Protein AF-A0A351FQN7-F1 (afdb_monomer_lite)

Foldseek 3Di:
DVVVVVVVVVVVVVVVVVVVVVVVVVVVVVVVPCDDPPPDPPQDDAFQEEEEEQDCVFCVVVLVQFDPWDWDDDPQWTKIWGAHPNGTYIYINQHDDDVSRVVVVVVCCVRRVHNYYHYDDDDDDPDPVDDPPDDDDDQKDADPVGDIDGPPDDDPPDD

Structure (mmCIF, N/CA/C/O backbone):
data_AF-A0A351FQN7-F1
#
_entry.id   AF-A0A351FQN7-F1
#
loop_
_atom_site.group_PDB
_atom_site.id
_atom_site.type_symbol
_atom_site.label_atom_id
_atom_site.label_alt_id
_atom_site.label_comp_id
_atom_site.label_asym_id
_atom_site.label_entity_id
_atom_site.label_seq_id
_atom_site.pdbx_PDB_ins_code
_atom_site.Cartn_x
_atom_site.Cartn_y
_atom_site.Cartn_z
_atom_site.occupancy
_atom_site.B_iso_or_equiv
_atom_site.auth_seq_id
_atom_site.auth_comp_id
_atom_site.auth_asym_id
_atom_site.auth_atom_id
_atom_site.pdbx_PDB_model_num
ATOM 1 N N . MET A 1 1 ? 51.389 17.257 22.829 1.00 58.06 1 MET A N 1
ATOM 2 C CA . MET A 1 1 ? 50.018 16.889 22.395 1.00 58.06 1 MET A CA 1
ATOM 3 C C . MET A 1 1 ? 49.483 17.710 21.209 1.00 58.06 1 MET A C 1
ATOM 5 O O . MET A 1 1 ? 48.376 17.431 20.778 1.00 58.06 1 MET A O 1
ATOM 9 N N . LEU A 1 2 ? 50.251 18.637 20.611 1.00 55.66 2 LEU A N 1
ATOM 10 C CA . LEU A 1 2 ? 49.829 19.386 19.408 1.00 55.66 2 LEU A CA 1
ATOM 11 C C . LEU A 1 2 ? 50.220 18.721 18.073 1.00 55.66 2 LEU A C 1
ATOM 13 O O . LEU A 1 2 ? 49.483 18.831 17.099 1.00 55.66 2 LEU A O 1
ATOM 17 N N . LEU A 1 3 ? 51.318 17.954 18.031 1.00 52.34 3 LEU A N 1
ATOM 18 C CA . LEU A 1 3 ? 51.794 17.312 16.794 1.00 52.34 3 LEU A CA 1
ATOM 19 C C . LEU A 1 3 ? 50.817 16.250 16.248 1.00 52.34 3 LEU A C 1
ATOM 21 O O . LEU A 1 3 ? 50.654 16.111 15.042 1.00 52.34 3 LEU A O 1
ATOM 25 N N . ARG A 1 4 ? 50.118 15.529 17.137 1.00 49.84 4 ARG A N 1
ATOM 26 C CA . ARG A 1 4 ? 49.167 14.466 16.763 1.00 49.84 4 ARG A CA 1
ATOM 27 C C . ARG A 1 4 ? 47.912 15.027 16.082 1.00 49.84 4 ARG A C 1
ATOM 29 O O . ARG A 1 4 ? 47.413 14.419 15.141 1.00 49.84 4 ARG A O 1
ATOM 36 N N . LEU A 1 5 ? 47.440 16.202 16.505 1.00 50.81 5 LEU A N 1
ATOM 37 C CA . LEU A 1 5 ? 46.282 16.875 15.901 1.00 50.81 5 LEU A CA 1
ATOM 38 C C . LEU A 1 5 ? 46.608 17.404 14.500 1.00 50.81 5 LEU A C 1
ATOM 40 O O . LEU A 1 5 ? 45.795 17.267 13.590 1.00 50.81 5 LEU A O 1
ATOM 44 N N . LEU A 1 6 ? 47.828 17.912 14.311 1.00 56.16 6 LEU A N 1
ATOM 45 C CA . LEU A 1 6 ? 48.281 18.447 13.029 1.00 56.16 6 LEU A CA 1
ATOM 46 C C . LEU A 1 6 ? 48.475 17.339 11.979 1.00 56.16 6 LEU A C 1
ATOM 48 O O . LEU A 1 6 ? 48.033 17.485 10.844 1.00 56.16 6 LEU A O 1
ATOM 52 N N . VAL A 1 7 ? 49.019 16.184 12.382 1.00 53.50 7 VAL A N 1
ATOM 53 C CA . VAL A 1 7 ? 49.144 14.996 11.515 1.00 53.50 7 VAL A CA 1
ATOM 54 C C . VAL A 1 7 ? 47.772 14.428 11.133 1.00 53.50 7 VAL A C 1
ATOM 56 O O . VAL A 1 7 ? 47.565 14.042 9.987 1.00 53.50 7 VAL A O 1
ATOM 59 N N . THR A 1 8 ? 46.805 14.430 12.058 1.00 48.59 8 THR A N 1
ATOM 60 C CA . THR A 1 8 ? 45.445 13.931 11.776 1.00 48.59 8 THR A CA 1
ATOM 61 C C . THR A 1 8 ? 44.689 14.850 10.807 1.00 48.59 8 THR A C 1
ATOM 63 O O . THR A 1 8 ? 43.920 14.368 9.975 1.00 48.59 8 THR A O 1
ATOM 66 N N . HIS A 1 9 ? 44.937 16.163 10.861 1.00 51.78 9 HIS A N 1
ATOM 67 C CA . HIS A 1 9 ? 44.374 17.112 9.898 1.00 51.78 9 HIS A CA 1
ATOM 68 C C . HIS A 1 9 ? 45.030 17.005 8.518 1.00 51.78 9 HIS A C 1
ATOM 70 O O . HIS A 1 9 ? 44.327 16.974 7.509 1.00 51.78 9 HIS A O 1
ATOM 76 N N . PHE A 1 10 ? 46.356 16.874 8.469 1.00 52.75 10 PHE A N 1
ATOM 77 C CA . PHE A 1 10 ? 47.093 16.785 7.209 1.00 52.75 10 PHE A CA 1
ATOM 78 C C . PHE A 1 10 ? 46.769 15.494 6.435 1.00 52.75 10 PHE A C 1
ATOM 80 O O . PHE A 1 10 ? 46.568 15.523 5.222 1.00 52.75 10 PHE A O 1
ATOM 87 N N . LEU A 1 11 ? 46.613 14.366 7.142 1.00 53.22 11 LEU A N 1
ATOM 88 C CA . LEU A 1 11 ? 46.208 13.088 6.542 1.00 53.22 11 LEU A CA 1
ATOM 89 C C . LEU A 1 11 ? 44.788 13.124 5.957 1.00 53.22 11 LEU A C 1
ATOM 91 O O . LEU A 1 11 ? 44.545 12.503 4.926 1.00 53.22 11 LEU A O 1
ATOM 95 N N . ARG A 1 12 ? 43.856 13.871 6.570 1.00 51.34 12 ARG A N 1
ATOM 96 C CA . ARG A 1 12 ? 42.501 14.065 6.023 1.00 51.34 12 ARG A CA 1
ATOM 97 C C . ARG A 1 12 ? 42.503 14.912 4.754 1.00 51.34 12 ARG A C 1
ATOM 99 O O . ARG A 1 12 ? 41.773 14.584 3.825 1.00 51.34 12 ARG A O 1
ATOM 106 N N . GLN A 1 13 ? 43.333 15.950 4.699 1.00 50.28 13 GLN A N 1
ATOM 107 C CA . GLN A 1 13 ? 43.405 16.840 3.541 1.00 50.28 13 GLN A CA 1
ATOM 108 C C . GLN A 1 13 ? 44.007 16.122 2.323 1.00 50.28 13 GLN A C 1
ATOM 110 O O . GLN A 1 13 ? 43.433 16.158 1.239 1.00 50.28 13 GLN A O 1
ATOM 115 N N . MET A 1 14 ? 45.075 15.345 2.531 1.00 50.88 14 MET A N 1
ATOM 116 C CA . MET A 1 14 ? 45.658 14.507 1.478 1.00 50.88 14 MET A CA 1
ATOM 117 C C . MET A 1 14 ? 44.751 13.353 1.029 1.00 50.88 14 MET A C 1
ATOM 119 O O . MET A 1 14 ? 44.813 12.938 -0.128 1.00 50.88 14 MET A O 1
ATOM 123 N N . ALA A 1 15 ? 43.915 12.818 1.925 1.00 52.91 15 ALA A N 1
ATOM 124 C CA . ALA A 1 15 ? 42.937 11.798 1.560 1.00 52.91 15 ALA A CA 1
ATOM 125 C C . ALA A 1 15 ? 41.839 12.368 0.648 1.00 52.91 15 ALA A C 1
ATOM 127 O O . ALA A 1 15 ? 41.435 11.698 -0.295 1.00 52.91 15 ALA A O 1
ATOM 128 N N . GLN A 1 16 ? 41.386 13.603 0.882 1.00 52.25 16 GLN A N 1
ATOM 129 C CA . GLN A 1 16 ? 40.363 14.239 0.046 1.00 52.25 16 GLN A CA 1
ATOM 130 C C . GLN A 1 16 ? 40.883 14.595 -1.351 1.00 52.25 16 GLN A C 1
ATOM 132 O O . GLN A 1 16 ? 40.178 14.364 -2.330 1.00 52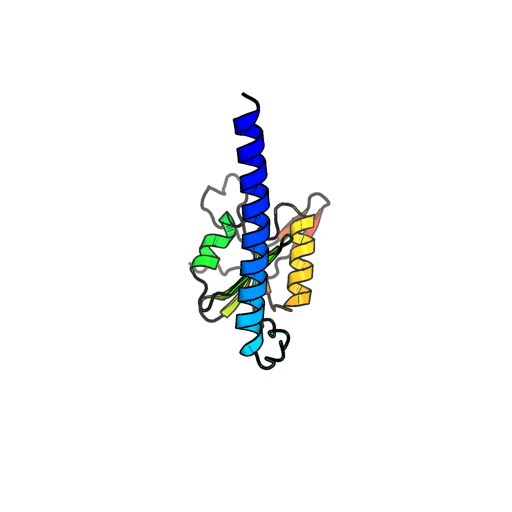.25 16 GLN A O 1
ATOM 137 N N . GLU A 1 17 ? 42.122 15.082 -1.449 1.00 53.28 17 GLU A N 1
ATOM 138 C CA . GLU A 1 17 ? 42.756 15.427 -2.730 1.00 53.28 17 GLU A CA 1
ATOM 139 C C . GLU A 1 17 ? 42.944 14.181 -3.609 1.00 53.28 17 GLU A C 1
ATOM 141 O O . GLU A 1 17 ? 42.484 14.140 -4.747 1.00 53.28 17 GLU A O 1
ATOM 146 N N . LYS A 1 18 ? 43.491 13.096 -3.038 1.00 55.56 18 LYS A N 1
ATOM 147 C CA . LYS A 1 18 ? 43.689 11.836 -3.771 1.00 55.56 18 LYS A CA 1
ATOM 148 C C . LYS A 1 18 ? 42.388 11.135 -4.153 1.00 55.56 18 LYS A C 1
ATOM 150 O O . LYS A 1 18 ? 42.350 10.468 -5.181 1.00 55.56 18 LYS A O 1
ATOM 155 N N . VAL A 1 19 ? 41.335 11.260 -3.343 1.00 63.28 19 VAL A N 1
ATOM 156 C CA . VAL A 1 19 ? 40.014 10.703 -3.677 1.00 63.28 19 VAL A CA 1
ATOM 157 C C . VAL A 1 19 ? 39.380 11.486 -4.825 1.00 63.28 19 VAL A C 1
ATOM 159 O O . VAL A 1 19 ? 38.819 10.869 -5.723 1.00 63.28 19 VAL A O 1
ATOM 162 N N . MET A 1 20 ? 39.509 12.815 -4.853 1.00 59.03 20 MET A N 1
ATOM 163 C CA . MET A 1 20 ? 38.952 13.630 -5.936 1.00 59.03 20 MET A CA 1
ATOM 164 C C . MET A 1 20 ? 39.686 13.416 -7.264 1.00 59.03 20 MET A C 1
ATOM 166 O O . MET A 1 20 ? 39.041 13.299 -8.306 1.00 59.03 20 MET A O 1
ATOM 170 N N . ASP A 1 21 ? 41.013 13.286 -7.223 1.00 60.62 21 ASP A N 1
ATOM 171 C CA . ASP A 1 21 ? 41.823 12.955 -8.399 1.00 60.62 21 ASP A CA 1
ATOM 172 C C . ASP A 1 21 ? 41.518 11.542 -8.911 1.00 60.62 21 ASP A C 1
ATOM 174 O O . ASP A 1 21 ? 41.360 11.341 -10.112 1.00 60.62 21 ASP A O 1
ATOM 178 N N . ALA A 1 22 ? 41.332 10.567 -8.014 1.00 65.25 22 ALA A N 1
ATOM 179 C CA . ALA A 1 22 ? 40.931 9.215 -8.399 1.00 65.25 22 ALA A CA 1
ATOM 180 C C . ALA A 1 22 ? 39.518 9.179 -9.007 1.00 65.25 22 ALA A C 1
ATOM 182 O O . ALA A 1 22 ? 39.294 8.469 -9.983 1.00 65.25 22 ALA A O 1
ATOM 183 N N . VAL A 1 23 ? 38.575 9.972 -8.483 1.00 66.12 23 VAL A N 1
ATOM 184 C CA . VAL A 1 23 ? 37.213 10.094 -9.032 1.00 66.12 23 VAL A CA 1
ATOM 185 C C . VAL A 1 23 ? 37.222 10.802 -10.389 1.00 66.12 23 VAL A C 1
ATOM 187 O O . VAL A 1 23 ? 36.540 10.355 -11.306 1.00 66.12 23 VAL A O 1
ATOM 190 N N . THR A 1 24 ? 38.013 11.865 -10.565 1.00 60.59 24 THR A N 1
ATOM 191 C CA . THR A 1 24 ? 38.122 12.561 -11.861 1.00 60.59 24 THR A CA 1
ATOM 192 C C . THR A 1 24 ? 38.886 11.748 -12.899 1.00 60.59 24 THR A C 1
ATOM 194 O O . THR A 1 24 ? 38.541 11.807 -14.079 1.00 60.59 24 THR A O 1
ATOM 197 N N . GLN A 1 25 ? 39.881 10.961 -12.492 1.00 66.56 25 GLN A N 1
ATOM 198 C CA . GLN A 1 25 ? 40.587 10.050 -13.384 1.00 66.56 25 GLN A CA 1
ATOM 199 C C . GLN A 1 25 ? 39.711 8.853 -13.775 1.00 66.56 25 GLN A C 1
ATOM 201 O O . GLN A 1 25 ? 39.596 8.576 -14.964 1.00 66.56 25 GLN A O 1
ATOM 206 N N . ALA A 1 26 ? 38.998 8.230 -12.830 1.00 59.91 26 ALA A N 1
ATOM 207 C CA . ALA A 1 26 ? 38.028 7.173 -13.129 1.00 59.91 26 ALA A CA 1
ATOM 208 C C . ALA A 1 26 ? 36.878 7.680 -14.014 1.00 59.91 26 ALA A C 1
ATOM 210 O O . ALA A 1 26 ? 36.458 6.978 -14.934 1.00 59.91 26 ALA A O 1
ATOM 211 N N . ALA A 1 27 ? 36.418 8.919 -13.795 1.00 57.72 27 ALA A N 1
ATOM 212 C CA . ALA A 1 27 ? 35.442 9.571 -14.660 1.00 57.72 27 ALA A CA 1
ATOM 213 C C . ALA A 1 27 ? 36.000 9.795 -16.072 1.00 57.72 27 ALA A C 1
ATOM 215 O O . ALA A 1 27 ? 35.304 9.517 -17.035 1.00 57.72 27 ALA A O 1
ATOM 216 N N . ARG A 1 28 ? 37.259 10.230 -16.228 1.00 58.56 28 ARG A N 1
ATOM 217 C CA . ARG A 1 28 ? 37.893 10.429 -17.547 1.00 58.56 28 ARG A CA 1
ATOM 218 C C . ARG A 1 28 ? 38.188 9.123 -18.284 1.00 58.56 28 ARG A C 1
ATOM 220 O O . ARG A 1 28 ? 38.032 9.080 -19.500 1.00 58.56 28 ARG A O 1
ATOM 227 N N . GLU A 1 29 ? 38.590 8.078 -17.566 1.00 56.56 29 GLU A N 1
ATOM 228 C CA . GLU A 1 29 ? 38.822 6.741 -18.122 1.00 56.56 29 GLU A CA 1
ATOM 229 C C . GLU A 1 29 ? 37.499 6.082 -18.556 1.00 56.56 29 GLU A C 1
ATOM 231 O O . GLU A 1 29 ? 37.467 5.431 -19.597 1.00 56.56 29 GLU A O 1
ATOM 236 N N . HIS A 1 30 ? 36.386 6.341 -17.852 1.00 54.16 30 HIS A N 1
ATOM 237 C CA . HIS A 1 30 ? 35.040 5.942 -18.295 1.00 54.16 30 HIS A CA 1
ATOM 238 C C . HIS A 1 30 ? 34.448 6.854 -19.385 1.00 54.16 30 HIS A C 1
ATOM 240 O O . HIS A 1 30 ? 33.679 6.381 -20.219 1.00 54.16 30 HIS A O 1
ATOM 246 N N . SER A 1 31 ? 34.831 8.135 -19.453 1.00 49.72 31 SER A N 1
ATOM 247 C CA . SER A 1 31 ? 34.364 9.067 -20.493 1.00 49.72 31 SER A CA 1
ATOM 248 C C . SER A 1 31 ? 34.877 8.740 -21.903 1.00 49.72 31 SER A C 1
ATOM 250 O O . SER A 1 31 ? 34.365 9.295 -22.869 1.00 49.72 31 SER A O 1
ATOM 252 N N . GLY A 1 32 ? 35.871 7.855 -22.048 1.00 43.47 32 GLY A N 1
ATOM 253 C CA . GLY A 1 32 ? 36.401 7.424 -23.347 1.00 43.47 32 GLY A CA 1
ATOM 254 C C . GLY A 1 32 ? 35.669 6.243 -23.999 1.00 43.47 32 GLY A C 1
ATOM 255 O O . GLY A 1 32 ? 36.009 5.894 -25.126 1.00 43.47 32 GLY A O 1
ATOM 256 N N . GLN A 1 33 ? 34.702 5.614 -23.314 1.00 46.06 33 GLN A N 1
ATOM 257 C CA . GLN A 1 33 ? 33.984 4.429 -23.820 1.00 46.06 33 GLN A CA 1
ATOM 258 C C . GLN A 1 33 ? 32.454 4.520 -23.761 1.00 46.06 33 GLN A C 1
ATOM 260 O O . GLN A 1 33 ? 31.779 3.562 -24.127 1.00 46.06 33 GLN A O 1
ATOM 265 N N . VAL A 1 34 ? 31.887 5.665 -23.378 1.00 43.53 34 VAL A N 1
ATOM 266 C CA . VAL A 1 34 ? 30.441 5.897 -23.493 1.00 43.53 34 VAL A CA 1
ATOM 267 C C . VAL A 1 34 ? 30.201 6.846 -24.663 1.00 43.53 34 VAL A C 1
ATOM 269 O O . VAL A 1 34 ? 29.920 8.031 -24.494 1.00 43.53 34 VAL A O 1
ATOM 272 N N . GLU A 1 35 ? 30.377 6.322 -25.880 1.00 41.22 35 GLU A N 1
ATOM 273 C CA . GLU A 1 35 ? 29.710 6.898 -27.048 1.00 41.22 35 GLU A CA 1
ATOM 274 C C . GLU A 1 35 ? 28.207 6.918 -26.759 1.00 41.22 35 GLU A C 1
ATOM 276 O O . GLU A 1 35 ? 27.652 5.929 -26.277 1.00 41.22 35 GLU A O 1
ATOM 281 N N . GLY A 1 36 ? 27.597 8.082 -26.992 1.00 41.97 36 GLY A N 1
ATOM 282 C CA . GLY A 1 36 ? 26.229 8.443 -26.634 1.00 41.97 36 GLY A CA 1
ATOM 283 C C . GLY A 1 36 ? 25.231 7.291 -26.677 1.00 41.97 36 GLY A C 1
ATOM 284 O O . GLY A 1 36 ? 24.690 6.959 -27.727 1.00 41.97 36 GLY A O 1
ATOM 285 N N . GLN A 1 37 ? 24.921 6.746 -25.504 1.00 38.12 37 GLN A N 1
ATOM 286 C CA . GLN A 1 37 ? 23.583 6.239 -25.280 1.00 38.12 37 GLN A CA 1
ATOM 287 C C . GLN A 1 37 ? 22.724 7.475 -25.069 1.00 38.12 37 GLN A C 1
ATOM 289 O O . GLN A 1 37 ? 22.830 8.147 -24.041 1.00 38.12 37 GLN A O 1
ATOM 294 N N . ASP A 1 38 ? 21.927 7.805 -26.084 1.00 40.22 38 ASP A N 1
ATOM 295 C CA . ASP A 1 38 ? 20.719 8.591 -25.890 1.00 40.22 38 ASP A CA 1
ATOM 296 C C . ASP A 1 38 ? 20.025 8.015 -24.652 1.00 40.22 38 ASP A C 1
ATOM 298 O O . ASP A 1 38 ? 19.510 6.897 -24.686 1.00 40.22 38 ASP A O 1
ATOM 302 N N . LEU A 1 39 ? 20.074 8.738 -23.529 1.00 44.47 39 LEU A N 1
ATOM 303 C CA . LEU A 1 39 ? 19.261 8.434 -22.359 1.00 44.47 39 LEU A CA 1
ATOM 304 C C . LEU A 1 39 ? 17.825 8.766 -22.760 1.00 44.47 39 LEU A C 1
ATOM 306 O O . LEU A 1 39 ? 17.292 9.826 -22.432 1.00 44.47 39 LEU A O 1
ATOM 310 N N . GLN A 1 40 ? 17.228 7.883 -23.558 1.00 41.19 40 GLN A N 1
ATOM 311 C CA . GLN A 1 40 ? 15.794 7.855 -23.751 1.00 41.19 40 GLN A CA 1
ATOM 312 C C . GLN A 1 40 ? 15.202 7.758 -22.342 1.00 41.19 40 GLN A C 1
ATOM 314 O O . GLN A 1 40 ? 15.677 6.924 -21.565 1.00 41.19 40 GLN A O 1
ATOM 319 N N . PRO A 1 41 ? 14.243 8.624 -21.966 1.00 48.22 41 PRO A N 1
ATOM 320 C CA . PRO A 1 41 ? 13.521 8.450 -20.716 1.00 48.22 41 PRO A CA 1
ATOM 321 C C . PRO A 1 41 ? 13.039 7.004 -20.695 1.00 48.22 41 PRO A C 1
ATOM 323 O O . PRO A 1 41 ? 12.317 6.605 -21.607 1.00 48.22 41 PRO A O 1
ATOM 326 N N . GLU A 1 42 ? 13.528 6.201 -19.749 1.00 58.38 42 GLU A N 1
ATOM 327 C CA . GLU A 1 42 ? 13.113 4.808 -19.645 1.00 58.38 42 GLU A CA 1
ATOM 328 C C . GLU A 1 42 ? 11.591 4.829 -19.499 1.00 58.38 42 GLU A C 1
ATOM 330 O O . GLU A 1 42 ? 11.068 5.414 -18.547 1.00 58.38 42 GLU A O 1
ATOM 335 N N . GLU A 1 43 ? 10.879 4.325 -20.513 1.00 60.94 43 GLU A N 1
ATOM 336 C CA . GLU A 1 43 ? 9.421 4.341 -20.518 1.00 60.94 43 GLU A CA 1
ATOM 337 C C . GLU A 1 43 ? 8.951 3.631 -19.251 1.00 60.94 43 GLU A C 1
ATOM 339 O O . GLU A 1 43 ? 9.305 2.473 -18.997 1.00 60.94 43 GLU A O 1
ATOM 344 N N . LEU A 1 44 ? 8.201 4.359 -18.422 1.00 61.44 44 LEU A N 1
ATOM 345 C CA . LEU A 1 44 ? 7.694 3.820 -17.172 1.00 61.44 44 LEU A CA 1
ATOM 346 C C . LEU A 1 44 ? 6.866 2.574 -17.494 1.00 61.44 44 LEU A C 1
ATOM 348 O O . LEU A 1 44 ? 5.995 2.637 -18.369 1.00 61.44 44 LEU A O 1
ATOM 352 N N . PRO A 1 45 ? 7.125 1.439 -16.823 1.00 66.19 45 PRO A N 1
ATOM 353 C CA . PRO A 1 45 ? 6.385 0.224 -17.097 1.00 66.19 45 PRO A CA 1
ATOM 354 C C . PRO A 1 45 ? 4.897 0.495 -16.864 1.00 66.19 45 PRO A C 1
ATOM 356 O O . PRO A 1 45 ? 4.495 0.977 -15.801 1.00 66.19 45 PRO A O 1
ATOM 359 N N . MET A 1 46 ? 4.079 0.202 -17.877 1.00 74.75 46 MET A N 1
ATOM 360 C CA . MET A 1 46 ? 2.628 0.203 -17.724 1.00 74.75 46 MET A CA 1
ATOM 361 C C . MET A 1 46 ? 2.252 -0.758 -16.595 1.00 74.75 46 MET A C 1
ATOM 363 O O . MET A 1 46 ? 2.677 -1.915 -16.606 1.00 74.75 46 MET A O 1
ATOM 367 N N . CYS A 1 47 ? 1.435 -0.299 -15.647 1.00 89.62 47 CYS A N 1
ATOM 368 C CA . CYS A 1 47 ? 0.859 -1.157 -14.620 1.00 89.62 47 CYS A CA 1
ATOM 369 C C . CYS A 1 47 ? -0.658 -1.248 -14.793 1.00 89.62 47 CYS A C 1
ATOM 371 O O . CYS A 1 47 ? -1.332 -0.275 -15.134 1.00 89.62 47 CYS A O 1
ATOM 373 N N . ASP A 1 48 ? -1.208 -2.435 -14.557 1.00 94.94 48 ASP A N 1
ATOM 374 C CA . ASP A 1 48 ? -2.657 -2.614 -14.493 1.00 94.94 48 ASP A CA 1
ATOM 375 C C . ASP A 1 48 ? -3.182 -2.279 -13.090 1.00 94.94 48 ASP A C 1
ATOM 377 O O . ASP A 1 48 ? -4.308 -1.791 -12.948 1.00 94.94 48 ASP A O 1
ATOM 381 N N . ILE A 1 49 ? -2.356 -2.510 -12.061 1.00 96.56 49 ILE A N 1
ATOM 382 C CA . ILE A 1 49 ? -2.697 -2.307 -10.651 1.00 96.56 49 ILE A CA 1
ATOM 383 C C . ILE A 1 49 ? -1.600 -1.500 -9.952 1.00 96.56 49 ILE A C 1
ATOM 385 O O . ILE A 1 49 ? -0.425 -1.868 -9.967 1.00 96.56 49 ILE A O 1
ATOM 389 N N . GLY A 1 50 ? -2.007 -0.422 -9.287 1.00 97.38 50 GLY A N 1
ATOM 390 C CA . GLY A 1 50 ? -1.194 0.265 -8.293 1.00 97.38 50 GLY A CA 1
ATOM 391 C C . GLY A 1 50 ? -1.538 -0.208 -6.889 1.00 97.38 50 GLY A C 1
ATOM 392 O O . GLY A 1 50 ? -2.709 -0.261 -6.524 1.00 97.38 50 GLY A O 1
ATOM 393 N N . ILE A 1 51 ? -0.536 -0.538 -6.090 1.00 97.75 51 ILE A N 1
ATOM 394 C CA . ILE A 1 51 ? -0.696 -0.980 -4.708 1.00 97.75 51 ILE A CA 1
ATOM 395 C C . ILE A 1 51 ? -0.007 0.041 -3.810 1.00 97.75 51 ILE A C 1
ATOM 397 O O . ILE A 1 51 ? 1.163 0.357 -4.010 1.00 97.75 51 ILE A O 1
ATOM 401 N N . VAL A 1 52 ? -0.723 0.570 -2.824 1.00 97.81 52 VAL A N 1
ATOM 402 C CA . VAL A 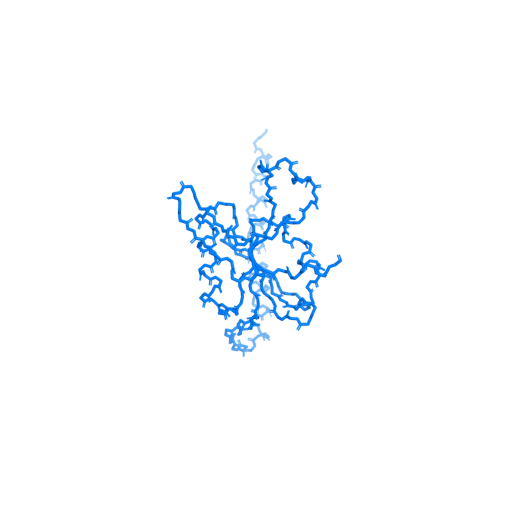1 52 ? -0.180 1.549 -1.879 1.00 97.81 52 VAL A CA 1
ATOM 403 C C . VAL A 1 52 ? -0.123 0.963 -0.474 1.00 97.81 52 VAL A C 1
ATOM 405 O O . VAL A 1 52 ? -1.101 0.390 0.011 1.00 97.81 52 VAL A O 1
ATOM 408 N N . PHE A 1 53 ? 1.027 1.136 0.174 1.00 98.00 53 PHE A N 1
ATOM 409 C CA . PHE A 1 53 ? 1.293 0.756 1.560 1.00 98.00 53 PHE A CA 1
ATOM 410 C C . PHE A 1 53 ? 1.794 1.967 2.340 1.00 98.00 53 PHE A C 1
ATOM 412 O O . PHE A 1 53 ? 2.495 2.809 1.781 1.00 98.00 53 PHE A O 1
ATOM 419 N N . ALA A 1 54 ? 1.505 2.061 3.639 1.00 96.06 54 ALA A N 1
ATOM 420 C CA . ALA A 1 54 ? 2.043 3.163 4.434 1.00 96.06 54 ALA A CA 1
ATOM 421 C C . ALA A 1 54 ? 3.536 2.962 4.733 1.00 96.06 54 ALA A C 1
ATOM 423 O O . ALA A 1 54 ? 4.281 3.940 4.823 1.00 96.06 54 ALA A O 1
ATOM 424 N N . THR A 1 55 ? 3.976 1.710 4.898 1.00 95.44 55 THR A N 1
ATOM 425 C CA . THR A 1 55 ? 5.350 1.369 5.299 1.00 95.44 55 THR A CA 1
ATOM 426 C C . THR A 1 55 ? 5.890 0.120 4.600 1.00 95.44 55 THR A C 1
ATOM 428 O O . THR A 1 55 ? 5.126 -0.750 4.183 1.00 95.44 55 THR A O 1
ATOM 431 N N . GLY A 1 56 ? 7.219 -0.029 4.578 1.00 95.62 56 GLY A N 1
ATOM 432 C CA . GLY A 1 56 ? 7.868 -1.210 3.998 1.00 95.62 56 GLY A CA 1
ATOM 433 C C . GLY A 1 56 ? 7.612 -2.536 4.718 1.00 95.62 56 GLY A C 1
ATOM 434 O O . GLY A 1 56 ? 7.702 -3.605 4.122 1.00 95.62 56 GLY A O 1
ATOM 435 N N . VAL A 1 57 ? 7.219 -2.497 5.995 1.00 96.31 57 VAL A N 1
ATOM 436 C CA . VAL A 1 57 ? 6.797 -3.711 6.720 1.00 96.31 57 VAL A CA 1
ATOM 437 C C . VAL A 1 57 ? 5.490 -4.268 6.150 1.00 96.31 57 VAL A C 1
ATOM 439 O O . VAL A 1 57 ? 5.264 -5.474 6.204 1.00 96.31 57 VAL A O 1
ATOM 442 N N . GLU A 1 58 ? 4.631 -3.407 5.609 1.00 96.81 58 GLU A N 1
ATOM 443 C CA . GLU A 1 58 ? 3.372 -3.825 4.996 1.00 96.81 58 GLU A CA 1
ATOM 444 C C . GLU A 1 58 ? 3.577 -4.275 3.543 1.00 96.81 58 GLU A C 1
ATOM 446 O O . GLU A 1 58 ? 2.925 -5.224 3.111 1.00 96.81 58 GLU A O 1
ATOM 451 N N . SER A 1 59 ? 4.504 -3.642 2.812 1.00 96.62 59 SER A N 1
ATOM 452 C CA . SER A 1 59 ? 4.778 -3.943 1.400 1.00 96.62 59 SER A CA 1
ATOM 453 C C . SER A 1 59 ? 5.609 -5.213 1.194 1.00 96.62 59 SER A C 1
ATOM 455 O O . SER A 1 59 ? 5.427 -5.894 0.182 1.00 96.62 59 SER A O 1
ATOM 457 N N . GLY A 1 60 ? 6.487 -5.558 2.145 1.00 95.88 60 GLY A N 1
ATOM 458 C CA . GLY A 1 60 ? 7.525 -6.580 1.969 1.00 95.88 60 GLY A CA 1
ATOM 459 C C . GLY A 1 60 ? 7.010 -7.916 1.434 1.00 95.88 60 GLY A C 1
ATOM 460 O O . GLY A 1 60 ? 7.566 -8.451 0.484 1.00 95.88 60 GLY A O 1
ATOM 461 N N . GLY A 1 61 ? 5.877 -8.405 1.946 1.00 94.81 61 GLY A N 1
ATOM 462 C CA . GLY A 1 61 ? 5.299 -9.671 1.485 1.00 94.81 61 GLY A CA 1
ATOM 463 C C . GLY A 1 61 ? 4.872 -9.674 0.011 1.00 94.81 61 GLY A C 1
ATOM 464 O O . GLY A 1 61 ? 4.933 -10.719 -0.633 1.00 94.81 61 GLY A O 1
ATOM 465 N N . VAL A 1 62 ? 4.449 -8.528 -0.535 1.00 95.44 62 VAL A N 1
ATOM 466 C CA . VAL A 1 62 ? 4.137 -8.387 -1.968 1.00 95.44 62 VAL A CA 1
ATOM 467 C C . VAL A 1 62 ? 5.417 -8.179 -2.770 1.00 95.44 62 VAL A C 1
ATOM 469 O O . VAL A 1 62 ? 5.596 -8.829 -3.796 1.00 95.44 62 VAL A O 1
ATOM 472 N N . VAL A 1 63 ? 6.317 -7.316 -2.289 1.00 96.69 63 VAL A N 1
ATOM 473 C CA . VAL A 1 63 ? 7.588 -6.995 -2.959 1.00 96.69 63 VAL A CA 1
ATOM 474 C C . VAL A 1 63 ? 8.458 -8.241 -3.146 1.00 96.69 63 VAL A C 1
ATOM 476 O O . VAL A 1 63 ? 8.984 -8.448 -4.237 1.00 96.69 63 VAL A O 1
ATOM 479 N N . ASP A 1 64 ? 8.540 -9.109 -2.136 1.00 96.94 64 ASP A N 1
ATOM 480 C CA . ASP A 1 64 ? 9.316 -10.359 -2.171 1.00 96.94 64 ASP A CA 1
ATOM 481 C C . ASP A 1 64 ? 8.828 -11.353 -3.240 1.00 96.94 64 ASP A C 1
ATOM 483 O O . ASP A 1 64 ? 9.561 -12.259 -3.637 1.00 96.94 64 ASP A O 1
ATOM 487 N N . GLN A 1 65 ? 7.586 -11.199 -3.701 1.00 96.88 65 GLN A N 1
ATOM 488 C CA . GLN A 1 65 ? 6.946 -12.065 -4.691 1.00 96.88 65 GLN A CA 1
ATOM 489 C C . GLN A 1 65 ? 6.904 -11.445 -6.095 1.00 96.88 65 GLN A C 1
ATOM 491 O O . GLN A 1 65 ? 6.377 -12.071 -7.015 1.00 96.88 65 GLN A O 1
ATOM 496 N N . LEU A 1 66 ? 7.432 -10.230 -6.281 1.00 96.88 66 LEU A N 1
ATOM 497 C CA . LEU A 1 66 ? 7.473 -9.593 -7.594 1.00 96.88 66 LEU A CA 1
ATOM 498 C C . LEU A 1 66 ? 8.468 -10.297 -8.521 1.00 96.88 66 LEU A C 1
ATOM 500 O O . LEU A 1 66 ? 9.663 -10.407 -8.245 1.00 96.88 66 LEU A O 1
ATOM 504 N N . GLU A 1 67 ? 7.980 -10.696 -9.687 1.00 95.50 67 GLU A N 1
ATOM 505 C CA . GLU A 1 67 ? 8.799 -11.135 -10.807 1.00 95.50 67 GLU A CA 1
ATOM 506 C C . GLU A 1 67 ? 9.288 -9.919 -11.604 1.00 95.50 67 GLU A C 1
ATOM 508 O O . GLU A 1 67 ? 8.580 -8.920 -11.738 1.00 95.50 67 GLU A O 1
ATOM 513 N N . ALA A 1 68 ? 10.505 -10.000 -12.153 1.00 89.62 68 ALA A N 1
ATOM 514 C CA . ALA A 1 68 ? 11.135 -8.905 -12.903 1.00 89.62 68 ALA A CA 1
ATOM 515 C C . ALA A 1 68 ? 11.139 -7.557 -12.143 1.00 89.62 68 ALA A C 1
ATOM 517 O O . ALA A 1 68 ? 10.963 -6.495 -12.743 1.00 89.62 68 ALA A O 1
ATOM 518 N N . ALA A 1 69 ? 11.336 -7.617 -10.822 1.00 90.75 69 ALA A N 1
ATOM 519 C CA . ALA A 1 69 ? 11.240 -6.463 -9.943 1.00 90.75 69 ALA A CA 1
ATOM 520 C C . ALA A 1 69 ? 12.278 -5.375 -10.271 1.00 90.75 69 ALA A C 1
ATOM 522 O O . ALA A 1 69 ? 13.474 -5.646 -10.413 1.00 90.75 69 ALA A O 1
ATOM 523 N N . ARG A 1 70 ? 11.820 -4.125 -10.318 1.00 92.75 70 ARG A N 1
ATOM 524 C CA . ARG A 1 70 ? 12.638 -2.910 -10.332 1.00 92.75 70 ARG A CA 1
ATOM 525 C C . ARG A 1 70 ? 12.335 -2.105 -9.081 1.00 92.75 70 ARG A C 1
ATOM 527 O O . ARG A 1 70 ? 11.187 -2.032 -8.656 1.00 92.75 70 ARG A O 1
ATOM 534 N N . HIS A 1 71 ? 13.365 -1.496 -8.511 1.00 93.75 71 HIS A N 1
ATOM 535 C CA . HIS A 1 71 ? 13.251 -0.672 -7.317 1.00 93.75 71 HIS A CA 1
ATOM 536 C C . HIS A 1 71 ? 13.773 0.729 -7.617 1.00 93.75 71 HIS A C 1
ATOM 538 O O . HIS A 1 71 ? 14.929 0.896 -8.010 1.00 93.75 71 HIS A O 1
ATOM 544 N N . THR A 1 72 ? 12.922 1.719 -7.376 1.00 91.44 72 THR A N 1
ATOM 545 C CA . THR A 1 72 ? 13.248 3.136 -7.492 1.00 91.44 72 THR A CA 1
ATOM 546 C C . THR A 1 72 ? 13.045 3.777 -6.128 1.00 91.44 72 THR A C 1
ATOM 548 O O . THR A 1 72 ? 11.944 3.771 -5.585 1.00 91.44 72 THR A O 1
ATOM 551 N N . SER A 1 73 ? 14.108 4.346 -5.561 1.00 88.50 73 SER A N 1
ATOM 552 C CA . SER A 1 73 ? 14.035 5.064 -4.288 1.00 88.50 73 SER A CA 1
ATOM 553 C C . SER A 1 73 ? 14.473 6.508 -4.477 1.00 88.50 73 SER A C 1
ATOM 555 O O . SER A 1 73 ? 15.556 6.794 -4.990 1.00 88.50 73 SER A O 1
ATOM 557 N N . SER A 1 74 ? 13.609 7.422 -4.054 1.00 85.31 74 SER A N 1
ATOM 558 C CA . SER A 1 74 ? 13.861 8.856 -3.972 1.00 85.31 74 SER A CA 1
ATOM 559 C C . SER A 1 74 ? 13.655 9.319 -2.526 1.00 85.31 74 SER A C 1
ATOM 561 O O . SER A 1 74 ? 12.983 8.632 -1.754 1.00 85.31 74 SER A O 1
ATOM 563 N N . PRO A 1 75 ? 14.155 10.503 -2.127 1.00 82.75 75 PRO A N 1
ATOM 564 C CA . PRO A 1 75 ? 13.921 11.024 -0.777 1.00 82.75 75 PRO A CA 1
ATOM 565 C C . PRO A 1 75 ? 12.439 11.141 -0.384 1.00 82.75 75 PRO A C 1
ATOM 567 O O . PRO A 1 75 ? 12.126 11.221 0.800 1.00 82.75 75 PRO A O 1
ATOM 570 N N . SER A 1 76 ? 11.537 11.200 -1.367 1.00 79.44 76 SER A N 1
ATOM 571 C CA . SER A 1 76 ? 10.105 11.445 -1.180 1.00 79.44 76 SER A CA 1
ATOM 572 C C . SER A 1 76 ? 9.207 10.233 -1.427 1.00 79.44 76 SER A C 1
ATOM 574 O O . SER A 1 76 ? 8.008 10.339 -1.153 1.00 79.44 76 SER A O 1
ATOM 576 N N . LEU A 1 77 ? 9.747 9.143 -1.984 1.00 87.00 77 LEU A N 1
ATOM 577 C CA . LEU A 1 77 ? 8.973 7.994 -2.451 1.00 87.00 77 LEU A CA 1
ATOM 578 C C . LEU A 1 77 ? 9.863 6.763 -2.664 1.00 87.00 77 LEU A C 1
ATOM 580 O O . LEU A 1 77 ? 10.909 6.864 -3.311 1.00 87.00 77 LEU A O 1
ATOM 584 N N . THR A 1 78 ? 9.380 5.611 -2.203 1.00 95.44 78 THR A N 1
ATOM 585 C CA . THR A 1 78 ? 9.903 4.286 -2.552 1.00 95.44 78 THR A CA 1
ATOM 586 C C . THR A 1 78 ? 8.895 3.580 -3.455 1.00 95.44 78 THR A C 1
ATOM 588 O O . THR A 1 78 ? 7.721 3.460 -3.099 1.00 95.44 78 THR A O 1
ATOM 591 N N . GLU A 1 79 ? 9.361 3.113 -4.609 1.00 95.94 79 GLU A N 1
ATOM 592 C CA . GLU A 1 79 ? 8.576 2.417 -5.624 1.00 95.94 79 GLU A CA 1
ATOM 593 C C . GLU A 1 79 ? 9.206 1.065 -5.966 1.00 95.94 79 GLU A C 1
ATOM 595 O O . GLU A 1 79 ? 10.409 0.968 -6.218 1.00 95.94 79 GLU A O 1
ATOM 600 N N . TYR A 1 80 ? 8.360 0.046 -6.086 1.00 96.50 80 TYR A N 1
ATOM 601 C CA . TYR A 1 80 ? 8.700 -1.238 -6.685 1.00 96.50 80 TYR A CA 1
ATOM 602 C C . TYR A 1 80 ? 7.772 -1.509 -7.864 1.00 96.50 80 TYR A C 1
ATOM 604 O O . TYR A 1 80 ? 6.558 -1.459 -7.708 1.00 96.50 80 TYR A O 1
ATOM 612 N N . SER A 1 81 ? 8.305 -1.830 -9.035 1.00 95.69 81 SER A N 1
ATOM 613 C CA . SER A 1 81 ? 7.505 -2.259 -10.188 1.00 95.69 81 SER A CA 1
ATOM 614 C C . SER A 1 81 ? 7.893 -3.666 -10.609 1.00 95.69 81 SER A C 1
ATOM 616 O O . SER A 1 81 ? 9.032 -4.084 -10.425 1.00 95.69 81 SER A O 1
ATOM 618 N N . GLY A 1 82 ? 6.945 -4.424 -11.147 1.00 95.19 82 GLY A N 1
ATOM 619 C CA . GLY A 1 82 ? 7.192 -5.798 -11.566 1.00 95.19 82 GLY A CA 1
ATOM 620 C C . GLY A 1 82 ? 5.915 -6.505 -11.986 1.00 95.19 82 GLY A C 1
ATOM 621 O O . GLY A 1 82 ? 4.905 -5.877 -12.305 1.00 95.19 82 GLY A O 1
ATOM 622 N N . VAL A 1 83 ? 5.964 -7.830 -11.976 1.00 95.62 83 VAL A N 1
ATOM 623 C CA . VAL A 1 83 ? 4.831 -8.697 -12.287 1.00 95.62 83 VAL A CA 1
ATOM 624 C C . VAL A 1 83 ? 4.463 -9.502 -11.045 1.00 95.62 83 VAL A C 1
ATOM 626 O O . VAL A 1 83 ? 5.313 -10.147 -10.442 1.00 95.62 83 VAL A O 1
ATOM 629 N N . PHE A 1 84 ? 3.188 -9.481 -10.664 1.00 95.12 84 PHE A N 1
ATOM 630 C CA . PHE A 1 84 ? 2.639 -10.262 -9.559 1.00 95.12 84 PHE A CA 1
ATOM 631 C C . PHE A 1 84 ? 1.586 -11.226 -10.110 1.00 95.12 84 PHE A C 1
ATOM 633 O O . PHE A 1 84 ? 0.563 -10.792 -10.641 1.00 95.12 84 PHE A O 1
ATOM 640 N N . HIS A 1 85 ? 1.856 -12.535 -10.056 1.00 92.56 85 HIS A N 1
ATOM 641 C CA . HIS A 1 85 ? 1.003 -13.580 -10.646 1.00 92.56 85 HIS A CA 1
ATOM 642 C C . HIS A 1 85 ? 0.568 -13.282 -12.098 1.00 92.56 85 HIS A C 1
ATOM 644 O O . HIS A 1 85 ? -0.605 -13.392 -12.451 1.00 92.56 85 HIS A O 1
ATOM 650 N N . GLY A 1 86 ? 1.511 -12.860 -12.947 1.00 93.19 86 GLY A N 1
ATOM 651 C CA . GLY A 1 86 ? 1.244 -12.520 -14.351 1.00 93.19 86 GLY A CA 1
ATOM 652 C C . GLY A 1 86 ? 0.594 -11.149 -14.584 1.00 93.19 86 GLY A C 1
ATOM 653 O O . GLY A 1 86 ? 0.349 -10.794 -15.734 1.00 93.19 86 GLY A O 1
ATOM 654 N N . THR A 1 87 ? 0.342 -10.366 -13.531 1.00 94.25 87 THR A N 1
ATOM 655 C CA . THR A 1 87 ? -0.233 -9.015 -13.629 1.00 94.25 87 THR A CA 1
ATOM 656 C C . THR A 1 87 ? 0.852 -7.953 -13.439 1.00 94.25 87 THR A C 1
ATOM 658 O O . THR A 1 87 ? 1.543 -7.992 -12.421 1.00 94.25 87 THR A O 1
ATOM 661 N N . PRO A 1 88 ? 1.015 -6.985 -14.357 1.00 95.81 88 PRO A N 1
ATOM 662 C CA . PRO A 1 88 ? 1.900 -5.843 -14.151 1.00 95.81 88 PRO A CA 1
ATOM 663 C C . PRO A 1 88 ? 1.415 -4.968 -12.990 1.00 95.81 88 PRO A C 1
ATOM 665 O O . PRO A 1 88 ? 0.297 -4.440 -13.025 1.00 95.81 88 PRO A O 1
ATOM 668 N N . VAL A 1 89 ? 2.258 -4.794 -11.973 1.00 97.12 89 VAL A N 1
ATOM 669 C CA . VAL A 1 89 ? 1.938 -4.014 -10.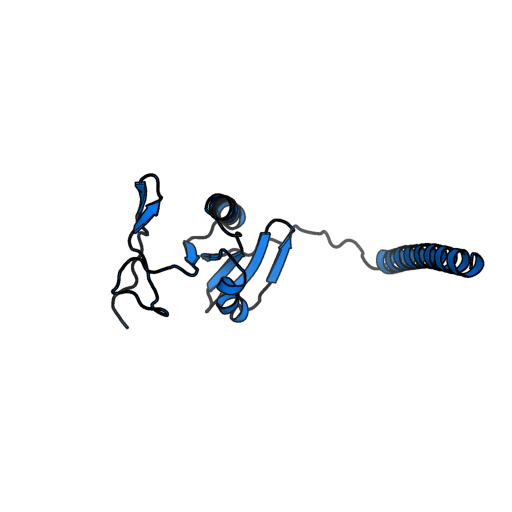774 1.00 97.12 89 VAL A CA 1
ATOM 670 C C . VAL A 1 89 ? 3.019 -2.992 -10.451 1.00 97.12 89 VAL A C 1
ATOM 672 O O . VAL A 1 89 ? 4.202 -3.188 -10.740 1.00 97.12 89 VAL A O 1
ATOM 675 N N . VAL A 1 90 ? 2.601 -1.909 -9.800 1.00 97.31 90 VAL A N 1
ATOM 676 C CA . VAL A 1 90 ? 3.497 -0.969 -9.124 1.00 97.31 90 VAL A CA 1
ATOM 677 C C . VAL A 1 90 ? 3.101 -0.870 -7.654 1.00 97.31 90 VAL A C 1
ATOM 679 O O . VAL A 1 90 ? 1.918 -0.805 -7.333 1.00 97.31 90 VAL A O 1
ATOM 682 N N . VAL A 1 9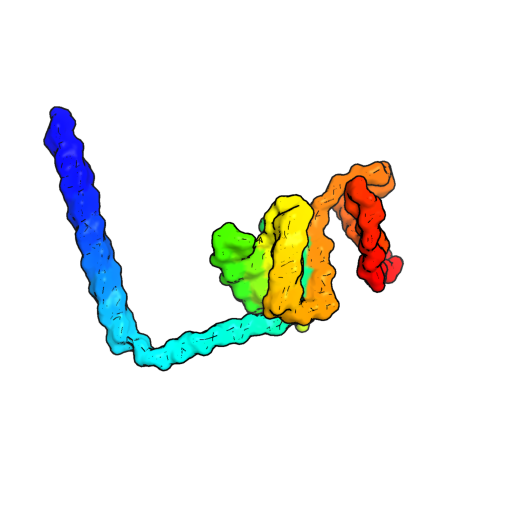1 ? 4.080 -0.886 -6.760 1.00 97.56 91 VAL A N 1
ATOM 683 C CA . VAL A 1 91 ? 3.926 -0.831 -5.308 1.00 97.56 91 VAL A CA 1
ATOM 684 C C . VAL A 1 91 ? 4.600 0.433 -4.801 1.00 97.56 91 VAL A C 1
ATOM 686 O O . VAL A 1 91 ? 5.799 0.609 -5.007 1.00 97.56 91 VAL A O 1
ATOM 689 N N . TRP A 1 92 ? 3.851 1.311 -4.141 1.00 97.44 92 TRP A N 1
ATOM 690 C CA . TRP A 1 92 ? 4.366 2.551 -3.562 1.00 97.44 92 TRP A CA 1
ATOM 691 C C . TRP A 1 92 ? 4.263 2.529 -2.041 1.00 97.44 92 TRP A C 1
ATOM 693 O O . TRP A 1 92 ? 3.205 2.240 -1.477 1.00 97.44 92 TRP A O 1
ATOM 703 N N . GLU A 1 93 ? 5.350 2.908 -1.375 1.00 97.31 93 GLU A N 1
ATOM 704 C CA . GLU A 1 93 ? 5.343 3.189 0.059 1.00 97.31 93 GLU A CA 1
ATOM 705 C C . GLU A 1 93 ? 5.070 4.678 0.273 1.00 97.31 93 GLU A C 1
ATOM 707 O O . GLU A 1 93 ? 5.901 5.539 -0.019 1.00 97.31 93 GLU A O 1
ATOM 712 N N . THR A 1 94 ? 3.876 5.000 0.762 1.00 96.44 94 THR A N 1
ATOM 713 C CA . THR A 1 94 ? 3.365 6.374 0.804 1.00 96.44 94 THR A CA 1
ATOM 714 C C . THR A 1 94 ? 3.864 7.174 1.999 1.00 96.44 94 THR A C 1
ATOM 716 O O . THR A 1 94 ? 3.807 8.403 1.984 1.00 96.44 94 THR A O 1
ATOM 719 N N . GLY A 1 95 ? 4.293 6.490 3.061 1.00 94.19 95 GLY A N 1
ATOM 720 C CA . GLY A 1 95 ? 4.413 7.060 4.399 1.00 94.19 95 GLY A CA 1
ATOM 721 C C . GLY A 1 95 ? 3.075 7.078 5.148 1.00 94.19 95 GLY A C 1
ATOM 722 O O . GLY A 1 95 ? 2.000 6.891 4.573 1.00 94.19 95 GLY A O 1
ATOM 723 N N . MET A 1 96 ? 3.144 7.305 6.462 1.00 93.44 96 MET A N 1
ATOM 724 C CA . MET A 1 96 ? 1.980 7.274 7.353 1.00 93.44 96 MET A CA 1
ATOM 725 C C . MET A 1 96 ? 1.140 8.557 7.273 1.00 93.44 96 MET A C 1
ATOM 727 O O . MET A 1 96 ? 1.671 9.667 7.263 1.00 93.44 96 MET A O 1
ATOM 731 N N . GLY A 1 97 ? -0.184 8.398 7.343 1.00 92.88 97 GLY A N 1
ATOM 732 C CA . GLY A 1 97 ? -1.143 9.497 7.474 1.00 92.88 97 GLY A CA 1
ATOM 733 C C . GLY A 1 97 ? -1.862 9.871 6.174 1.00 92.88 97 GLY A C 1
ATOM 734 O O . GLY A 1 97 ? -1.426 9.550 5.071 1.00 92.88 97 GLY A O 1
ATOM 735 N N . ARG A 1 98 ? -2.996 10.570 6.320 1.00 93.06 98 ARG A N 1
ATOM 736 C CA . ARG A 1 98 ? -3.914 10.896 5.213 1.00 93.06 98 ARG A CA 1
ATOM 737 C C . ARG A 1 98 ? -3.251 11.707 4.103 1.00 93.06 98 ARG A C 1
ATOM 739 O O . ARG A 1 98 ? -3.457 11.402 2.937 1.00 93.06 98 ARG A O 1
ATOM 746 N N . GLU A 1 99 ? -2.498 12.745 4.454 1.00 94.81 99 GLU A N 1
ATOM 747 C CA . GLU A 1 99 ? -1.882 13.645 3.469 1.00 94.81 99 GLU A CA 1
ATOM 748 C C . GLU A 1 99 ? -0.819 12.928 2.634 1.00 94.81 99 GLU A C 1
ATOM 750 O O . GLU A 1 99 ? -0.780 13.082 1.414 1.00 94.81 99 GLU A O 1
ATOM 755 N N . ALA A 1 100 ? -0.002 12.096 3.284 1.00 95.12 100 ALA A N 1
ATOM 756 C CA . ALA A 1 100 ? 1.024 11.298 2.628 1.00 95.12 100 ALA A CA 1
ATOM 757 C C . ALA A 1 100 ? 0.399 10.283 1.656 1.00 95.12 100 ALA A C 1
ATOM 759 O O . ALA A 1 100 ? 0.754 10.265 0.477 1.00 95.12 100 ALA A O 1
ATOM 760 N N . ALA A 1 101 ? -0.605 9.529 2.121 1.00 95.38 101 ALA A N 1
ATOM 761 C CA . ALA A 1 101 ? -1.350 8.582 1.296 1.00 95.38 101 ALA A CA 1
ATOM 762 C C . ALA A 1 101 ? -2.056 9.264 0.112 1.00 95.38 101 ALA A C 1
ATOM 764 O O . ALA A 1 101 ? -1.977 8.770 -1.011 1.00 95.38 101 ALA A O 1
ATOM 765 N N . ALA A 1 102 ? -2.707 10.411 0.336 1.00 95.62 102 ALA A N 1
ATOM 766 C CA . ALA A 1 102 ? -3.409 11.151 -0.712 1.00 95.62 102 ALA A CA 1
ATOM 767 C C . ALA A 1 102 ? -2.448 11.649 -1.799 1.00 95.62 102 ALA A C 1
ATOM 769 O O . ALA A 1 102 ? -2.661 11.363 -2.975 1.00 95.62 102 ALA A O 1
ATOM 770 N N . ARG A 1 103 ? -1.360 12.326 -1.404 1.00 96.31 103 ARG A N 1
ATOM 771 C CA . ARG A 1 103 ? -0.350 12.849 -2.335 1.00 96.31 103 ARG A CA 1
ATOM 772 C C . ARG A 1 103 ? 0.275 11.732 -3.168 1.00 96.31 103 ARG A C 1
ATOM 774 O O . ARG A 1 103 ? 0.362 11.859 -4.385 1.00 96.31 103 ARG A O 1
ATOM 781 N N . ALA A 1 104 ? 0.698 10.653 -2.511 1.00 96.38 104 ALA A N 1
ATOM 782 C CA . ALA A 1 104 ? 1.330 9.525 -3.181 1.00 96.38 104 ALA A CA 1
ATOM 783 C C . ALA A 1 104 ? 0.355 8.818 -4.134 1.00 96.38 104 ALA A C 1
ATOM 785 O O . ALA A 1 104 ? 0.714 8.529 -5.267 1.00 96.38 104 ALA A O 1
ATOM 786 N N . THR A 1 105 ? -0.896 8.600 -3.721 1.00 96.94 105 THR A N 1
ATOM 787 C CA . THR A 1 105 ? -1.901 7.948 -4.577 1.00 96.94 105 THR A CA 1
ATOM 788 C C . THR A 1 105 ? -2.252 8.800 -5.799 1.00 96.94 105 THR A C 1
ATOM 790 O O . THR A 1 105 ? -2.375 8.273 -6.901 1.00 96.94 105 THR A O 1
ATOM 793 N N . GLU A 1 106 ? -2.385 10.119 -5.637 1.00 97.38 106 GLU A N 1
ATOM 794 C CA . GLU A 1 106 ? -2.635 11.033 -6.757 1.00 97.38 106 GLU A CA 1
ATOM 795 C C . GLU A 1 106 ? -1.481 11.016 -7.769 1.00 97.38 106 GLU A C 1
ATOM 797 O O . GLU A 1 106 ? -1.700 10.967 -8.981 1.00 97.38 106 GLU A O 1
ATOM 802 N N . GLU A 1 107 ? -0.244 11.035 -7.275 1.00 95.69 107 GLU A N 1
ATOM 803 C CA . GLU A 1 107 ? 0.944 10.969 -8.116 1.00 95.69 107 GLU A CA 1
ATOM 804 C C . GLU A 1 107 ? 1.073 9.606 -8.807 1.00 95.69 107 GLU A C 1
ATOM 806 O O . GLU A 1 107 ? 1.305 9.580 -10.010 1.00 95.69 107 GLU A O 1
ATOM 811 N N . LEU A 1 108 ? 0.799 8.498 -8.115 1.00 95.69 108 LEU A N 1
ATOM 812 C CA . LEU A 1 108 ? 0.751 7.159 -8.703 1.00 95.69 108 LEU A CA 1
ATOM 813 C C . LEU A 1 108 ? -0.247 7.093 -9.864 1.00 95.69 108 LEU A C 1
ATOM 815 O O . LEU A 1 108 ? 0.087 6.594 -10.941 1.00 95.69 108 LEU A O 1
ATOM 819 N N . ILE A 1 109 ? -1.462 7.619 -9.669 1.00 96.44 109 ILE A N 1
ATOM 820 C CA . ILE A 1 109 ? -2.501 7.629 -10.708 1.00 96.44 109 ILE A CA 1
ATOM 821 C C . ILE A 1 109 ? -2.042 8.454 -11.910 1.00 96.44 109 ILE A C 1
ATOM 823 O O . ILE A 1 109 ? -2.189 8.018 -13.050 1.00 96.44 109 ILE A O 1
ATOM 827 N N . ARG A 1 110 ? -1.452 9.627 -11.671 1.00 95.06 110 ARG A N 1
ATOM 828 C CA . ARG A 1 110 ? -0.949 10.499 -12.738 1.00 95.06 110 ARG A CA 1
ATOM 829 C C . ARG A 1 110 ? 0.216 9.872 -13.506 1.00 95.06 110 ARG A C 1
ATOM 831 O O . ARG A 1 110 ? 0.285 10.035 -14.719 1.00 95.06 110 ARG A O 1
ATOM 838 N N . THR A 1 111 ? 1.116 9.189 -12.807 1.00 92.75 111 THR A N 1
ATOM 839 C CA . THR A 1 111 ? 2.352 8.637 -13.371 1.00 92.75 111 THR A CA 1
ATOM 840 C C . THR A 1 111 ? 2.101 7.346 -14.145 1.00 92.75 111 THR A C 1
ATOM 842 O O . THR A 1 111 ? 2.623 7.19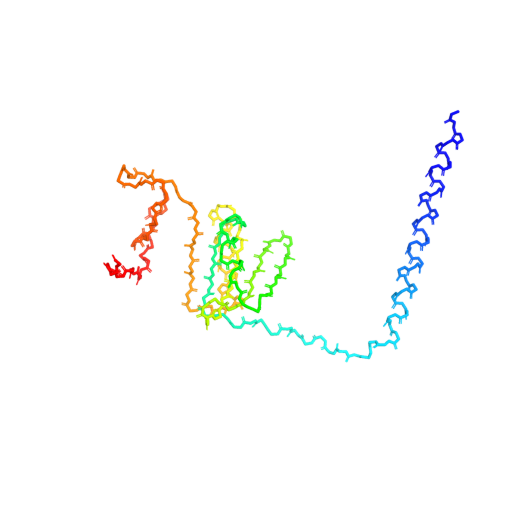7 -15.246 1.00 92.75 111 THR A O 1
ATOM 845 N N . HIS A 1 112 ? 1.278 6.435 -13.614 1.00 93.75 112 HIS A N 1
ATOM 846 C CA . HIS A 1 112 ? 1.096 5.104 -14.204 1.00 93.75 112 HIS A CA 1
ATOM 847 C C . HIS A 1 112 ? -0.297 4.841 -14.785 1.00 93.75 112 HIS A C 1
ATOM 849 O O . HIS A 1 112 ? -0.456 3.885 -15.538 1.00 93.75 112 HIS A O 1
ATOM 855 N N . SER A 1 113 ? -1.302 5.666 -14.467 1.00 94.81 113 SER A N 1
ATOM 856 C CA . SER A 1 113 ? -2.692 5.490 -14.925 1.00 94.81 113 SER A CA 1
ATOM 857 C C . SER A 1 113 ? -3.228 4.051 -14.764 1.00 94.81 113 SER A C 1
ATOM 859 O O . SER A 1 113 ? -3.753 3.486 -15.729 1.00 94.81 113 SER A O 1
ATOM 861 N N . PRO A 1 114 ? -3.105 3.432 -13.572 1.00 96.12 114 PRO A N 1
ATOM 862 C CA . PRO A 1 114 ? -3.555 2.062 -13.368 1.00 96.12 114 PRO A CA 1
ATOM 863 C C . PRO A 1 114 ? -5.075 1.956 -13.497 1.00 96.12 114 PRO A C 1
ATOM 865 O O . PRO A 1 114 ? -5.817 2.901 -13.219 1.00 96.12 114 PRO A O 1
ATOM 868 N N . LYS A 1 115 ? -5.558 0.759 -13.833 1.00 94.12 115 LYS A N 1
ATOM 869 C CA . LYS A 1 115 ? -6.998 0.461 -13.838 1.00 94.12 115 LYS A CA 1
ATOM 870 C C . LYS A 1 115 ? -7.555 0.345 -12.421 1.00 94.12 115 LYS A C 1
ATOM 872 O O . LYS A 1 115 ? -8.724 0.650 -12.202 1.00 94.12 115 LYS A O 1
ATOM 877 N N . TRP A 1 116 ? -6.721 -0.095 -11.479 1.00 93.88 116 TRP A N 1
ATOM 878 C CA . TRP A 1 116 ? -7.089 -0.291 -10.080 1.00 93.88 116 TRP A CA 1
ATOM 879 C C . TRP A 1 116 ? -6.029 0.264 -9.140 1.00 93.88 116 TRP A C 1
ATOM 881 O O . TRP A 1 116 ? -4.832 0.110 -9.381 1.00 93.88 116 TRP A O 1
ATOM 891 N N . VAL A 1 117 ? -6.482 0.849 -8.032 1.00 95.25 117 VAL A N 1
ATOM 892 C CA . VAL A 1 117 ? -5.631 1.164 -6.884 1.00 95.25 117 VAL A CA 1
ATOM 893 C C . VAL A 1 117 ? -6.076 0.315 -5.702 1.00 95.25 117 VAL A C 1
ATOM 895 O O . VAL A 1 117 ? -7.240 0.358 -5.307 1.00 95.25 117 VAL A O 1
ATOM 898 N N . VAL A 1 118 ? -5.145 -0.442 -5.132 1.00 95.06 118 VAL A N 1
ATOM 899 C CA . VAL A 1 118 ? -5.352 -1.248 -3.930 1.00 95.06 118 VAL A CA 1
ATOM 900 C C . VAL A 1 118 ? -4.616 -0.584 -2.776 1.00 95.06 118 VAL A C 1
ATOM 902 O O . VAL A 1 118 ? -3.390 -0.512 -2.773 1.00 95.06 118 VAL A O 1
ATOM 905 N N . SER A 1 119 ? -5.366 -0.102 -1.788 1.00 94.69 119 SER A N 1
ATOM 906 C CA . SER A 1 119 ? -4.804 0.347 -0.514 1.00 94.69 119 SER A CA 1
ATOM 907 C C . SER A 1 119 ? -4.849 -0.798 0.482 1.00 94.69 119 SER A C 1
ATOM 909 O O . SER A 1 119 ? -5.905 -1.390 0.706 1.00 94.69 119 SER A O 1
ATOM 911 N N . THR A 1 120 ? -3.698 -1.134 1.052 1.00 93.19 120 THR A N 1
ATOM 912 C CA . THR A 1 120 ? -3.538 -2.279 1.947 1.00 93.19 120 THR A CA 1
ATOM 913 C C . THR A 1 120 ? -2.578 -1.929 3.075 1.00 93.19 120 THR A C 1
ATOM 915 O O . THR A 1 120 ? -1.654 -1.134 2.916 1.00 93.19 120 THR A O 1
ATOM 918 N N . GLY A 1 121 ? -2.820 -2.509 4.244 1.00 94.00 121 GLY A N 1
ATOM 919 C CA . GLY A 1 121 ? -2.042 -2.244 5.441 1.00 94.00 121 GLY A CA 1
ATOM 920 C C . GLY A 1 121 ? -2.678 -2.869 6.670 1.00 94.00 121 GLY A C 1
ATOM 921 O O . GLY A 1 121 ? -3.684 -3.582 6.589 1.00 94.00 121 GLY A O 1
ATOM 922 N N . PHE A 1 122 ? -2.089 -2.596 7.827 1.00 94.00 122 PHE A N 1
ATOM 923 C CA . PHE A 1 122 ? -2.623 -3.076 9.095 1.00 94.00 122 PHE A CA 1
ATOM 924 C C . PHE A 1 122 ? -3.640 -2.100 9.688 1.00 94.00 122 PHE A C 1
ATOM 926 O O . PHE A 1 122 ? -3.491 -0.882 9.615 1.00 94.00 122 PHE A O 1
ATOM 933 N N . ALA A 1 123 ? -4.662 -2.646 10.347 1.00 93.56 123 ALA A N 1
ATOM 934 C CA . ALA A 1 123 ? -5.682 -1.868 11.037 1.00 93.56 123 ALA A CA 1
ATOM 935 C C . ALA A 1 123 ? -5.964 -2.429 12.434 1.00 93.56 123 ALA A C 1
ATOM 937 O O . ALA A 1 123 ? -5.798 -3.621 12.700 1.00 93.56 123 ALA A O 1
ATOM 938 N N . ALA A 1 124 ? -6.417 -1.551 13.328 1.00 92.75 124 ALA A N 1
ATOM 939 C CA . ALA A 1 124 ? -6.925 -1.939 14.635 1.00 92.75 124 ALA A CA 1
ATOM 940 C C . ALA A 1 124 ? -8.433 -2.205 14.554 1.00 92.75 124 ALA A C 1
ATOM 942 O O . ALA A 1 124 ? -9.189 -1.410 13.993 1.00 92.75 124 ALA A O 1
ATOM 943 N N . ALA A 1 125 ? -8.869 -3.316 15.141 1.00 94.81 125 ALA A N 1
ATOM 944 C CA . ALA A 1 125 ? -10.277 -3.668 15.214 1.00 94.81 125 ALA A CA 1
ATOM 945 C C . ALA A 1 125 ? -11.034 -2.744 16.180 1.00 94.81 125 ALA A C 1
ATOM 947 O O . ALA A 1 125 ? -10.615 -2.540 17.319 1.00 94.81 125 ALA A O 1
ATOM 948 N N . LEU A 1 126 ? -12.180 -2.232 15.728 1.00 93.94 126 LEU A N 1
ATOM 949 C CA . LEU A 1 126 ? -13.179 -1.580 16.585 1.00 93.94 126 LEU A CA 1
ATOM 950 C C . LEU A 1 126 ? -14.337 -2.523 16.940 1.00 93.94 126 LEU A C 1
ATOM 952 O O . LEU A 1 126 ? -14.977 -2.349 17.974 1.00 93.94 126 LEU A O 1
ATOM 956 N N . SER A 1 127 ? -14.605 -3.517 16.088 1.00 94.94 127 SER A N 1
ATOM 957 C CA . SER A 1 127 ? -15.591 -4.564 16.359 1.00 94.94 127 SER A CA 1
ATOM 958 C C . SER A 1 127 ? -14.962 -5.675 17.206 1.00 94.94 127 SER A C 1
ATOM 960 O O . SER A 1 127 ? -13.869 -6.129 16.861 1.00 94.94 127 SER A O 1
ATOM 962 N N . PRO A 1 128 ? -15.642 -6.170 18.258 1.00 94.69 128 PRO A N 1
ATOM 963 C CA . PRO A 1 128 ? -15.163 -7.303 19.052 1.00 94.69 128 PRO A CA 1
ATOM 964 C C . PRO A 1 128 ? -15.134 -8.629 18.273 1.00 94.69 128 PRO A C 1
ATOM 966 O O . PRO A 1 128 ? -14.517 -9.586 18.728 1.00 94.69 128 PRO A O 1
ATOM 969 N N . GLU A 1 129 ? -15.788 -8.700 17.112 1.00 94.62 129 GLU A N 1
ATOM 970 C CA . GLU A 1 129 ? -15.809 -9.889 16.246 1.00 94.62 129 GLU A CA 1
ATOM 971 C C . GLU A 1 129 ? -14.530 -10.032 15.405 1.00 94.62 129 GLU A C 1
ATOM 973 O O . GLU A 1 129 ? -14.234 -11.107 14.880 1.00 94.62 129 GLU A O 1
ATOM 978 N N . LEU A 1 130 ? -13.751 -8.954 15.271 1.00 94.44 130 LEU A N 1
ATOM 979 C CA . LEU A 1 130 ? -12.499 -8.961 14.525 1.00 94.44 130 LEU A CA 1
ATOM 980 C C . LEU A 1 130 ? -11.326 -9.276 15.456 1.00 94.44 130 LEU A C 1
ATOM 982 O O . LEU A 1 130 ? -11.032 -8.531 16.391 1.00 94.44 130 LEU A O 1
ATOM 986 N N . ALA A 1 131 ? -10.623 -10.368 15.160 1.00 94.44 131 ALA A N 1
ATOM 987 C CA . ALA A 1 131 ? -9.435 -10.791 15.884 1.00 94.44 131 ALA A CA 1
ATOM 988 C C . ALA A 1 131 ? -8.153 -10.488 15.095 1.00 94.44 131 ALA A C 1
ATOM 990 O O . ALA A 1 131 ? -8.157 -10.277 13.880 1.00 94.44 131 ALA A O 1
ATOM 991 N N . ARG A 1 132 ? -7.015 -10.499 15.798 1.00 95.00 132 ARG A N 1
ATOM 992 C CA . ARG A 1 132 ? -5.696 -10.386 15.165 1.00 95.00 132 ARG A CA 1
ATOM 993 C C . ARG A 1 132 ? -5.523 -11.494 14.121 1.00 95.00 132 ARG A C 1
ATOM 995 O O . ARG A 1 132 ? -5.697 -12.665 14.437 1.00 95.00 132 ARG A O 1
ATOM 1002 N N . GLY A 1 133 ? -5.104 -11.109 12.917 1.00 92.62 133 GLY A N 1
ATOM 1003 C CA . GLY A 1 133 ? -4.883 -12.029 11.798 1.00 92.62 133 GLY A CA 1
ATOM 1004 C C . GLY A 1 133 ? -6.084 -12.181 10.866 1.00 92.62 133 GLY A C 1
ATOM 1005 O O . GLY A 1 133 ? -5.934 -12.786 9.811 1.00 92.62 133 GLY A O 1
ATOM 1006 N N . HIS A 1 134 ? -7.246 -11.612 11.203 1.00 93.81 134 HIS A N 1
ATOM 1007 C CA . HIS A 1 134 ? -8.340 -11.508 10.241 1.00 93.81 134 HIS A CA 1
ATOM 1008 C C . HIS A 1 134 ? -7.966 -10.554 9.103 1.00 93.81 134 HIS A C 1
ATOM 1010 O O . HIS A 1 134 ? -7.361 -9.503 9.330 1.00 93.81 134 HIS A O 1
ATOM 1016 N N . VAL A 1 135 ? -8.378 -10.916 7.890 1.00 91.62 135 VAL A N 1
ATOM 1017 C CA . VAL A 1 135 ? -8.340 -10.039 6.720 1.00 91.62 135 VAL A CA 1
ATOM 1018 C C . VAL A 1 135 ? -9.700 -9.367 6.606 1.00 91.62 135 VAL A C 1
ATOM 1020 O O . VAL A 1 135 ? -10.732 -10.033 6.631 1.00 91.62 135 VAL A O 1
ATOM 1023 N N . LEU A 1 136 ? -9.700 -8.041 6.508 1.00 90.56 136 LEU A N 1
ATOM 1024 C CA . LEU A 1 136 ? -10.910 -7.242 6.383 1.00 90.56 136 LEU A CA 1
ATOM 1025 C C . LEU A 1 136 ? -10.935 -6.587 5.005 1.00 90.56 136 LEU A C 1
ATOM 1027 O O . LEU A 1 136 ? -10.048 -5.796 4.692 1.00 90.56 136 LEU A O 1
ATOM 1031 N N . MET A 1 137 ? -11.980 -6.865 4.225 1.00 91.06 137 MET A N 1
ATOM 1032 C CA . MET A 1 137 ? -12.282 -6.127 3.001 1.00 91.06 137 MET A CA 1
ATOM 1033 C C . MET A 1 137 ? -13.476 -5.197 3.253 1.00 91.06 137 MET A C 1
ATOM 1035 O O . MET A 1 137 ? -14.600 -5.685 3.397 1.00 91.06 137 MET A O 1
ATOM 1039 N N . PRO A 1 138 ? -13.275 -3.872 3.354 1.00 90.62 138 PRO A N 1
ATOM 1040 C CA . PRO A 1 138 ? -14.378 -2.951 3.585 1.00 90.62 138 PRO A CA 1
ATOM 1041 C C . PRO A 1 138 ? -15.244 -2.809 2.328 1.00 90.62 138 PRO A C 1
ATOM 1043 O O . PRO A 1 138 ? -14.739 -2.695 1.216 1.00 90.62 138 PRO A O 1
ATOM 1046 N N . ASN A 1 139 ? -16.561 -2.727 2.511 1.00 91.25 139 ASN A N 1
ATOM 1047 C CA . ASN A 1 139 ? -17.485 -2.280 1.463 1.00 91.25 139 ASN A CA 1
ATOM 1048 C C . ASN A 1 139 ? -17.521 -0.744 1.347 1.00 91.25 139 ASN A C 1
ATOM 1050 O O . ASN A 1 139 ? -17.786 -0.199 0.275 1.00 91.25 139 ASN A O 1
ATOM 1054 N N . ARG A 1 140 ? -17.238 -0.051 2.455 1.00 93.19 140 ARG A N 1
ATOM 1055 C CA . ARG A 1 140 ? -17.237 1.403 2.577 1.00 93.19 140 ARG A CA 1
ATOM 1056 C C . ARG A 1 140 ? -16.136 1.873 3.517 1.00 93.19 140 ARG A C 1
ATOM 1058 O O . ARG A 1 140 ? -15.903 1.276 4.564 1.00 93.19 140 ARG A O 1
ATOM 1065 N N . ILE A 1 141 ? -15.523 2.996 3.168 1.00 93.56 141 ILE A N 1
ATOM 1066 C CA . ILE A 1 141 ? -14.552 3.716 3.991 1.00 93.56 141 ILE A CA 1
ATOM 1067 C C . ILE A 1 141 ? -15.163 5.060 4.379 1.00 93.56 141 ILE A C 1
ATOM 1069 O O . ILE A 1 141 ? -15.787 5.720 3.547 1.00 93.56 141 ILE A O 1
ATOM 1073 N N . VAL A 1 142 ? -14.992 5.463 5.639 1.00 95.38 142 VAL A N 1
ATOM 1074 C CA . VAL A 1 142 ? -15.429 6.770 6.141 1.00 95.38 142 VAL A CA 1
ATOM 1075 C C . VAL A 1 142 ? -14.275 7.499 6.818 1.00 95.38 142 VAL A C 1
ATOM 1077 O O . VAL A 1 142 ? -13.462 6.872 7.497 1.00 95.38 142 VAL A O 1
ATOM 1080 N N . ASP A 1 143 ? -14.196 8.817 6.638 1.00 93.50 143 ASP A N 1
ATOM 1081 C CA . ASP A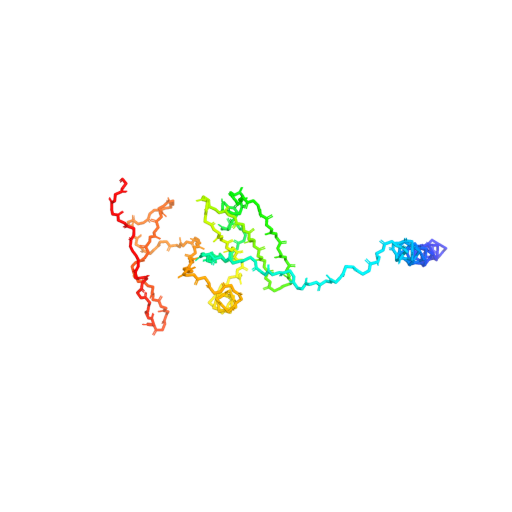 1 143 ? -13.255 9.657 7.384 1.00 93.50 143 ASP A CA 1
ATOM 1082 C C . ASP A 1 143 ? -13.901 10.270 8.641 1.00 93.50 143 ASP A C 1
ATOM 1084 O O . ASP A 1 143 ? -15.107 10.168 8.876 1.00 93.50 143 ASP A O 1
ATOM 1088 N N . LEU A 1 144 ? -13.087 10.930 9.470 1.00 91.81 144 LEU A N 1
ATOM 1089 C CA . LEU A 1 144 ? -13.552 11.579 10.704 1.00 91.81 144 LEU A CA 1
ATOM 1090 C C . LEU A 1 144 ? -14.471 12.789 10.456 1.00 91.81 144 LEU A C 1
ATOM 1092 O O . LEU A 1 144 ? -15.082 13.285 11.399 1.00 91.81 144 LEU A O 1
ATOM 1096 N N . GLN A 1 145 ? -14.553 13.286 9.220 1.00 93.94 145 GLN A N 1
ATOM 1097 C CA . GLN A 1 145 ? -15.459 14.364 8.819 1.00 93.94 145 GLN A CA 1
ATOM 1098 C C . GLN A 1 145 ? -16.769 13.825 8.221 1.00 93.94 145 GLN A C 1
ATOM 1100 O O . GLN A 1 145 ? -17.659 14.610 7.899 1.00 93.94 145 GLN A O 1
ATOM 1105 N N . GLY A 1 146 ? -16.911 12.501 8.102 1.00 92.50 146 GLY A N 1
ATOM 1106 C CA . GLY A 1 146 ? -18.088 11.845 7.545 1.00 92.50 146 GLY A CA 1
ATOM 1107 C C . GLY A 1 146 ? -18.073 11.703 6.023 1.00 92.50 146 GLY A C 1
ATOM 1108 O O . GLY A 1 146 ? -19.079 11.259 5.466 1.00 92.50 146 GLY A O 1
ATOM 1109 N N . SER A 1 147 ? -16.967 12.032 5.345 1.00 94.44 147 SER A N 1
ATOM 1110 C CA . SER A 1 147 ? -16.798 11.719 3.921 1.00 94.44 147 SER A CA 1
ATOM 1111 C C . SER A 1 147 ? -16.815 10.207 3.738 1.00 94.44 147 SER A C 1
ATOM 1113 O O . SER A 1 147 ? -16.249 9.486 4.560 1.00 94.44 147 SER A O 1
ATOM 1115 N N . GLN A 1 148 ? -17.447 9.724 2.668 1.00 95.31 148 GLN A N 1
ATOM 1116 C CA . GLN A 1 148 ? -17.610 8.292 2.416 1.00 95.31 148 GLN A CA 1
ATOM 1117 C C . GLN A 1 148 ? -17.082 7.918 1.035 1.00 95.31 148 GLN A C 1
ATOM 1119 O O . GLN A 1 148 ? -17.238 8.676 0.079 1.00 95.31 148 GLN A O 1
ATOM 1124 N N . LEU A 1 149 ? -16.500 6.727 0.944 1.00 91.94 149 LEU A N 1
ATOM 1125 C CA . LEU A 1 149 ? -16.118 6.077 -0.301 1.00 91.94 149 LEU A CA 1
ATOM 1126 C C . LEU A 1 149 ? -16.685 4.658 -0.294 1.00 91.94 149 LEU A C 1
ATOM 1128 O O . LEU A 1 149 ? -16.310 3.853 0.559 1.00 91.94 149 LEU A O 1
ATOM 1132 N N . ASP A 1 150 ? -17.574 4.352 -1.236 1.00 92.75 150 ASP A N 1
ATOM 1133 C CA . ASP A 1 150 ? -17.979 2.974 -1.512 1.00 92.75 150 ASP A CA 1
ATOM 1134 C C . ASP A 1 150 ? -16.884 2.308 -2.357 1.00 92.75 150 ASP A C 1
ATOM 1136 O O . ASP A 1 150 ? -16.518 2.814 -3.417 1.00 92.75 150 ASP A O 1
ATOM 1140 N N . VAL A 1 151 ? -16.342 1.182 -1.886 1.00 88.31 151 VAL A N 1
ATOM 1141 C CA . VAL A 1 151 ? -15.170 0.520 -2.496 1.00 88.31 151 VAL A CA 1
ATOM 1142 C C . VAL A 1 151 ? -15.514 -0.103 -3.857 1.00 88.31 151 VAL A C 1
ATOM 1144 O O . VAL A 1 151 ? -14.629 -0.351 -4.669 1.00 88.31 151 VAL A O 1
ATOM 1147 N N . GLY A 1 152 ? -16.803 -0.325 -4.143 1.00 80.69 152 GLY A N 1
ATOM 1148 C CA . GLY A 1 152 ? -17.296 -0.756 -5.460 1.00 80.69 152 GLY A CA 1
ATOM 1149 C C . GLY A 1 152 ? -16.883 -2.173 -5.878 1.00 80.69 152 GLY A C 1
ATOM 1150 O O . GLY A 1 152 ? -17.307 -2.645 -6.929 1.00 80.69 152 GLY A O 1
ATOM 1151 N N . PHE A 1 153 ? -16.092 -2.858 -5.052 1.00 79.06 153 PHE A N 1
ATOM 1152 C CA . PHE A 1 153 ? -15.639 -4.228 -5.233 1.00 79.06 153 PHE A CA 1
ATOM 1153 C C . PHE A 1 153 ? -15.835 -5.001 -3.927 1.00 79.06 153 PHE A C 1
ATOM 1155 O O . PHE A 1 153 ? -15.609 -4.482 -2.833 1.00 79.06 153 PHE A O 1
ATOM 1162 N N . THR A 1 154 ? -16.271 -6.250 -4.035 1.00 76.31 154 THR A N 1
ATOM 1163 C CA . THR A 1 154 ? -16.441 -7.158 -2.899 1.00 76.31 154 THR A CA 1
ATOM 1164 C C . THR A 1 154 ? -15.876 -8.505 -3.310 1.00 76.31 154 THR A C 1
ATOM 1166 O O . THR A 1 154 ? -16.137 -8.971 -4.419 1.00 76.31 154 THR A O 1
ATOM 1169 N N . VAL A 1 155 ? -15.069 -9.109 -2.440 1.00 71.62 155 VAL A N 1
ATOM 1170 C CA . VAL A 1 155 ? -14.615 -10.487 -2.644 1.00 71.62 155 VAL A CA 1
ATOM 1171 C C . VAL A 1 155 ? -15.839 -11.382 -2.458 1.00 71.62 155 VAL A C 1
ATOM 1173 O O . VAL A 1 155 ? -16.560 -11.218 -1.477 1.00 71.62 155 VAL A O 1
ATOM 1176 N N . ALA A 1 156 ? -16.126 -12.259 -3.421 1.00 67.19 156 ALA A N 1
ATOM 1177 C CA . ALA A 1 156 ? -17.223 -13.213 -3.288 1.00 67.19 156 ALA A CA 1
ATOM 1178 C C . ALA A 1 156 ? -16.967 -14.142 -2.088 1.00 67.19 156 ALA A C 1
ATOM 1180 O O . ALA A 1 156 ? -15.817 -14.495 -1.836 1.00 67.19 156 ALA A O 1
ATOM 1181 N N . ASP A 1 157 ? -18.025 -14.570 -1.393 1.00 61.03 157 ASP A N 1
ATOM 1182 C CA . ASP A 1 157 ? -17.957 -15.441 -0.202 1.00 61.03 157 ASP A CA 1
ATOM 1183 C C . ASP A 1 157 ? -17.470 -16.885 -0.495 1.00 61.03 157 ASP A C 1
ATOM 1185 O O . ASP A 1 157 ? -17.728 -17.804 0.278 1.00 61.03 157 ASP A O 1
ATOM 1189 N N . GLU A 1 158 ? -16.773 -17.126 -1.606 1.00 51.72 158 GLU A N 1
ATOM 1190 C CA . GLU A 1 158 ? -16.230 -18.441 -1.948 1.00 51.72 158 GLU A CA 1
ATOM 1191 C C . GLU A 1 158 ? -14.771 -18.571 -1.496 1.00 51.72 158 GLU A C 1
ATOM 1193 O O . GLU A 1 158 ? -13.847 -18.352 -2.282 1.00 51.72 158 GLU A O 1
ATOM 1198 N N . VAL A 1 159 ? -14.584 -18.972 -0.231 1.00 42.31 159 VAL A N 1
ATOM 1199 C CA . VAL A 1 159 ? -13.436 -19.776 0.238 1.00 42.31 159 VAL A CA 1
ATOM 1200 C C . VAL A 1 159 ? -13.910 -20.802 1.262 1.00 42.31 159 VAL A C 1
ATOM 1202 O O . VAL A 1 159 ? -14.516 -20.391 2.276 1.00 42.31 159 VAL A O 1
#

Secondary structure (DSSP, 8-state):
--HHHHHHHHHHHHHHHHHHHHHHHHHHHHTTT---------PPPP-SEEEEESSHHHHHHHHTT-EEEEEEEETTEEEEEEEETTEEEEEEE--SSHHHHHHHHHHHHHHH--SEEEE-------STT--TT-----SEEE-TT--EEE------S--

pLDDT: mean 81.08, std 19.25, range [38.12, 98.0]

Radius of gyration: 24.46 Å; chains: 1; bounding box: 70×39×49 Å

Sequence (159 aa):
MLLRLLVTHFLRQMAQEKVMDAVTQAAREHSGQVEGQDLQPEELPMCDIGIVFATGVESGGVVDQLEAARHTSSPSLTEYSGVFHGTPVVVWETGMGREAAARATEELIRTHSPKWVVSTGFAAALSPELARGHVLMPNRIVDLQGSQLDVGFTVADEV